Protein AF-A0A369TEN7-F1 (afdb_monomer)

Radius of gyration: 15.41 Å; Cα contacts (8 Å, |Δi|>4): 153; chains: 1; bounding box: 39×25×45 Å

Foldseek 3Di:
DLVLLLVLLVVLLVLLVQQLVVCVVVVLPDHGDLVSLVSSLVSLVVSLVVLLVVLCPDPCRCVCPPVQLSNVLSVLSVVLSVLSCCQVVVARVVPHGRDSVSSCSSSVSSVVSSVSSVCRQVVDPVSVVPD

Structure (mmCIF, N/CA/C/O backbone):
data_AF-A0A369TEN7-F1
#
_entry.id   AF-A0A369TEN7-F1
#
loop_
_atom_site.group_PDB
_atom_site.id
_atom_site.type_symbol
_atom_site.label_atom_id
_atom_site.label_alt_id
_atom_site.label_comp_id
_atom_site.label_asym_id
_atom_site.label_entity_id
_atom_site.label_seq_id
_atom_site.pdbx_PDB_ins_code
_atom_site.Cartn_x
_atom_site.Cartn_y
_atom_site.Cartn_z
_atom_site.occupancy
_atom_site.B_iso_or_equiv
_atom_site.auth_seq_id
_atom_site.auth_comp_id
_atom_site.auth_asym_id
_atom_site.auth_atom_id
_atom_site.pdbx_PDB_model_num
ATOM 1 N N . MET A 1 1 ? 8.412 -11.491 -11.566 1.00 85.81 1 MET A N 1
ATOM 2 C CA . MET A 1 1 ? 8.132 -10.898 -10.231 1.00 85.81 1 MET A CA 1
ATOM 3 C C . MET A 1 1 ? 7.143 -9.739 -10.308 1.00 85.81 1 MET A C 1
ATOM 5 O O . MET A 1 1 ? 6.274 -9.659 -9.455 1.00 85.81 1 MET A O 1
ATOM 9 N N . LEU A 1 2 ? 7.216 -8.904 -11.352 1.00 89.56 2 LEU A N 1
ATOM 10 C CA . LEU A 1 2 ? 6.298 -7.780 -11.565 1.00 89.56 2 LEU A CA 1
ATOM 11 C C . LEU A 1 2 ? 4.816 -8.199 -11.725 1.00 89.56 2 LEU A C 1
ATOM 13 O O . LEU A 1 2 ? 3.955 -7.631 -11.073 1.00 89.56 2 LEU A O 1
ATOM 17 N N . GLY A 1 3 ? 4.508 -9.238 -12.515 1.00 91.19 3 GLY A N 1
ATOM 18 C CA . GLY A 1 3 ? 3.125 -9.738 -12.646 1.00 91.19 3 GLY A CA 1
ATOM 19 C C . GLY A 1 3 ? 2.530 -10.212 -11.312 1.00 91.19 3 GLY A C 1
ATOM 20 O O . GLY A 1 3 ? 1.422 -9.833 -10.946 1.00 91.19 3 GLY A O 1
ATOM 21 N N . TRP A 1 4 ? 3.310 -10.948 -10.515 1.00 94.56 4 TRP A N 1
ATOM 22 C CA . TRP A 1 4 ? 2.897 -11.358 -9.169 1.00 94.56 4 TRP A CA 1
ATOM 23 C C . TRP A 1 4 ? 2.668 -10.173 -8.226 1.00 94.56 4 TRP A C 1
ATOM 25 O O . TRP A 1 4 ? 1.731 -10.223 -7.431 1.00 94.56 4 TRP A O 1
ATOM 35 N N . SER A 1 5 ? 3.464 -9.098 -8.314 1.00 96.56 5 SER A N 1
ATOM 36 C CA . SER A 1 5 ? 3.200 -7.905 -7.500 1.00 96.56 5 SER A CA 1
ATOM 37 C C . SER A 1 5 ? 1.854 -7.277 -7.858 1.00 96.56 5 SER A C 1
ATOM 39 O O . SER A 1 5 ? 1.108 -6.927 -6.950 1.00 96.56 5 SER A O 1
ATOM 41 N N . VAL A 1 6 ? 1.493 -7.217 -9.147 1.00 97.00 6 VAL A N 1
ATOM 42 C CA . VAL A 1 6 ? 0.179 -6.730 -9.602 1.00 97.00 6 VAL A CA 1
ATOM 43 C C . VAL A 1 6 ? -0.955 -7.561 -9.008 1.00 97.00 6 VAL A C 1
ATOM 45 O O . VAL A 1 6 ? -1.878 -6.996 -8.424 1.00 97.00 6 VAL A O 1
ATOM 48 N N . VAL A 1 7 ? -0.878 -8.891 -9.110 1.00 97.44 7 VAL A N 1
ATOM 49 C CA . VAL A 1 7 ? -1.922 -9.791 -8.591 1.00 97.44 7 VAL A CA 1
ATOM 50 C C . VAL A 1 7 ? -2.093 -9.619 -7.081 1.00 97.44 7 VAL A C 1
ATOM 52 O O . VAL A 1 7 ? -3.212 -9.459 -6.596 1.00 97.44 7 VAL A O 1
ATOM 55 N N . ILE A 1 8 ? -0.994 -9.595 -6.323 1.00 98.00 8 ILE A N 1
ATOM 56 C CA . ILE A 1 8 ? -1.067 -9.460 -4.864 1.00 98.00 8 ILE A CA 1
ATOM 57 C C . ILE A 1 8 ? -1.517 -8.048 -4.460 1.00 98.00 8 ILE A C 1
ATOM 59 O O . ILE A 1 8 ? -2.309 -7.922 -3.527 1.00 98.00 8 ILE A O 1
ATOM 63 N N . PHE A 1 9 ? -1.109 -6.991 -5.174 1.00 98.44 9 PHE A N 1
ATOM 64 C CA . PHE A 1 9 ? -1.650 -5.647 -4.950 1.00 98.44 9 PHE A CA 1
ATOM 65 C C . PHE A 1 9 ? -3.149 -5.572 -5.232 1.00 98.44 9 PHE A C 1
ATOM 67 O O . PHE A 1 9 ? -3.848 -4.901 -4.480 1.00 98.44 9 PHE A O 1
ATOM 74 N N . ALA A 1 10 ? -3.665 -6.274 -6.244 1.00 98.06 10 ALA A N 1
ATOM 75 C CA . ALA A 1 10 ? -5.102 -6.332 -6.502 1.00 98.06 10 ALA A CA 1
ATOM 76 C C . ALA A 1 10 ? -5.854 -6.976 -5.323 1.00 98.06 10 ALA A C 1
ATOM 78 O O . ALA A 1 10 ? -6.837 -6.420 -4.834 1.00 98.06 10 ALA A O 1
ATOM 79 N N . VAL A 1 11 ? -5.350 -8.102 -4.802 1.00 98.38 11 VAL A N 1
ATOM 80 C CA . VAL A 1 11 ? -5.908 -8.757 -3.604 1.00 98.38 11 VAL A CA 1
ATOM 81 C C . VAL A 1 11 ? -5.833 -7.832 -2.386 1.00 98.38 11 VAL A C 1
ATOM 83 O O . VAL A 1 11 ? -6.819 -7.673 -1.662 1.00 98.38 11 VAL A O 1
ATOM 86 N N . ALA A 1 12 ? -4.692 -7.173 -2.175 1.00 98.38 12 ALA A N 1
ATOM 87 C CA . ALA A 1 12 ? -4.531 -6.204 -1.102 1.00 98.38 12 ALA A CA 1
ATOM 88 C C . ALA A 1 12 ? -5.519 -5.037 -1.259 1.00 98.38 12 ALA A C 1
ATOM 90 O O . ALA A 1 12 ? -6.179 -4.680 -0.288 1.00 98.38 12 ALA A O 1
ATOM 91 N N . ALA A 1 13 ? -5.693 -4.485 -2.459 1.00 98.19 13 ALA A N 1
ATOM 92 C CA . ALA A 1 13 ? -6.622 -3.392 -2.728 1.00 98.19 13 ALA A CA 1
ATOM 93 C C . ALA A 1 13 ? -8.074 -3.774 -2.403 1.00 98.19 13 ALA A C 1
ATOM 95 O O . ALA A 1 13 ? -8.780 -2.981 -1.784 1.00 98.19 13 ALA A O 1
ATOM 96 N N . LEU A 1 14 ? -8.502 -5.001 -2.723 1.00 98.38 14 LEU A N 1
ATOM 97 C CA . LEU A 1 14 ? -9.823 -5.510 -2.334 1.00 98.38 14 LEU A CA 1
ATOM 98 C C . LEU A 1 14 ? -9.976 -5.599 -0.809 1.00 98.38 14 LEU A C 1
ATOM 100 O O . LEU A 1 14 ? -10.994 -5.168 -0.267 1.00 98.38 14 LEU A O 1
ATOM 104 N N . GLY A 1 15 ? -8.954 -6.095 -0.105 1.00 98.00 15 GLY A N 1
ATOM 105 C CA . GLY A 1 15 ? -8.931 -6.104 1.361 1.00 98.00 15 GLY A CA 1
ATOM 106 C C . GLY A 1 15 ? -9.003 -4.694 1.961 1.00 98.00 15 GLY A C 1
ATOM 107 O O . GLY A 1 15 ? -9.784 -4.449 2.879 1.00 98.00 15 GLY A O 1
ATOM 108 N N . GLY A 1 16 ? -8.248 -3.746 1.402 1.00 97.38 16 GLY A N 1
ATOM 109 C CA . GLY A 1 16 ? -8.245 -2.341 1.815 1.00 97.38 16 GLY A CA 1
ATOM 110 C C . GLY A 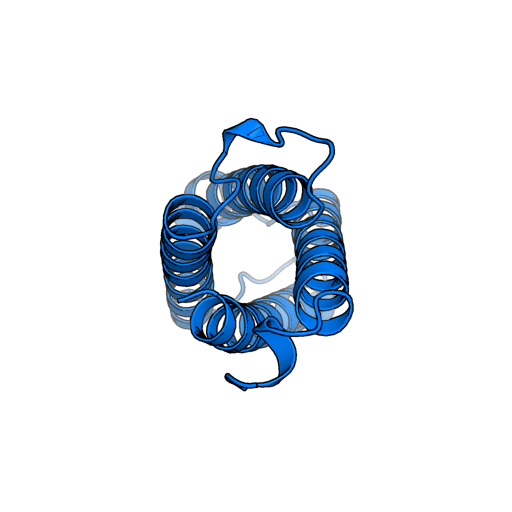1 16 ? -9.592 -1.661 1.571 1.00 97.38 16 GLY A C 1
ATOM 111 O O . GLY A 1 16 ? -10.101 -0.961 2.446 1.00 97.38 16 GLY A O 1
ATOM 112 N N . LEU A 1 17 ? -10.218 -1.931 0.423 1.00 97.94 17 LEU A N 1
ATOM 113 C CA . LEU A 1 17 ? -11.557 -1.449 0.099 1.00 97.94 17 LEU A CA 1
ATOM 114 C C . LEU A 1 17 ? -12.597 -2.004 1.075 1.00 97.94 17 LEU A C 1
ATOM 116 O O . LEU A 1 17 ? -13.416 -1.243 1.585 1.00 97.94 17 LEU A O 1
ATOM 120 N N . ALA A 1 18 ? -12.547 -3.300 1.390 1.00 97.69 18 ALA A N 1
ATOM 121 C CA . ALA A 1 18 ? -13.441 -3.906 2.373 1.00 97.69 18 ALA A CA 1
ATOM 122 C C . ALA A 1 18 ? -13.289 -3.259 3.764 1.00 97.69 18 ALA A C 1
ATOM 124 O O . ALA A 1 18 ? -14.291 -2.931 4.403 1.00 97.69 18 ALA A O 1
ATOM 125 N N . LEU A 1 19 ? -12.054 -3.005 4.214 1.00 97.19 19 LEU A N 1
ATOM 126 C CA . LEU A 1 19 ? -11.777 -2.296 5.472 1.00 97.19 19 LEU A CA 1
ATOM 127 C C . LEU A 1 19 ? -12.321 -0.862 5.458 1.00 97.19 19 LEU A C 1
ATOM 129 O O . LEU A 1 19 ? -12.963 -0.446 6.423 1.00 97.19 19 LEU A O 1
ATOM 133 N N . ALA A 1 20 ? -12.113 -0.126 4.364 1.00 96.62 20 ALA A N 1
ATOM 134 C CA . ALA A 1 20 ? -12.628 1.229 4.201 1.00 96.62 20 ALA A CA 1
ATOM 135 C C . ALA A 1 20 ? -14.164 1.253 4.217 1.00 96.62 20 ALA A C 1
ATOM 137 O O . ALA A 1 20 ? -14.761 2.057 4.929 1.00 96.62 20 ALA A O 1
ATOM 138 N N . VAL A 1 21 ? -14.818 0.333 3.500 1.00 96.38 21 VAL A N 1
ATOM 139 C CA . VAL A 1 21 ? -16.282 0.199 3.500 1.00 96.38 21 VAL A CA 1
ATOM 140 C C . VAL A 1 21 ? -16.805 -0.087 4.907 1.00 96.38 21 VAL A C 1
ATOM 142 O O . VAL A 1 21 ? -17.766 0.555 5.324 1.00 96.38 21 VAL A O 1
ATOM 145 N N . MET A 1 22 ? -16.179 -0.993 5.667 1.00 95.00 22 MET A N 1
ATOM 146 C CA . MET A 1 22 ? -16.566 -1.245 7.064 1.00 95.00 22 MET A CA 1
ATOM 147 C C . MET A 1 22 ? -16.419 0.009 7.936 1.00 95.00 22 MET A C 1
ATOM 149 O O . MET A 1 22 ? -17.351 0.355 8.661 1.00 95.00 22 MET A O 1
ATOM 153 N N . HIS A 1 23 ? -15.290 0.718 7.821 1.00 94.81 23 HIS A N 1
ATOM 154 C CA . HIS A 1 23 ? -15.030 1.964 8.554 1.00 94.81 23 HIS A CA 1
ATOM 155 C C . HIS A 1 23 ? -16.092 3.034 8.273 1.00 94.81 23 HIS A C 1
ATOM 157 O O . HIS A 1 23 ? -16.641 3.634 9.194 1.00 94.81 23 HIS A O 1
ATOM 163 N N . PHE A 1 24 ? -16.430 3.268 7.003 1.00 95.44 24 PHE A N 1
ATOM 164 C CA . PHE A 1 24 ? -17.403 4.301 6.646 1.00 95.44 24 PHE A CA 1
ATOM 165 C C . PHE A 1 24 ? -18.849 3.892 6.940 1.00 95.44 24 PHE A C 1
ATOM 167 O O . PHE A 1 24 ? -19.646 4.744 7.330 1.00 95.44 24 PHE A O 1
ATOM 174 N N . ARG A 1 25 ? -19.194 2.602 6.840 1.00 94.00 25 ARG A N 1
ATOM 175 C CA . ARG A 1 25 ? -20.534 2.105 7.205 1.00 94.00 25 ARG A CA 1
ATOM 176 C C . ARG A 1 25 ? -20.810 2.188 8.703 1.00 94.00 25 ARG A C 1
ATOM 178 O O . ARG A 1 25 ? -21.955 2.411 9.080 1.00 94.00 25 ARG A O 1
ATOM 185 N N . SER A 1 26 ? -19.786 2.062 9.547 1.00 89.44 26 SER A N 1
ATOM 186 C CA . SER A 1 26 ? -19.917 2.267 10.995 1.00 89.44 26 SER A CA 1
ATOM 187 C C . SER A 1 26 ? -19.887 3.750 11.403 1.00 89.44 26 SER A C 1
ATOM 189 O O . SER A 1 26 ? -19.944 4.076 12.589 1.00 89.44 26 SER A O 1
ATOM 191 N N . GLY A 1 27 ? -19.781 4.678 10.442 1.00 87.38 27 GLY A N 1
ATOM 192 C CA . GLY A 1 27 ? -19.603 6.106 10.713 1.00 87.38 27 GLY A CA 1
ATOM 193 C C . GLY A 1 27 ? -18.279 6.424 11.416 1.00 87.38 27 GLY A C 1
ATOM 194 O O . GLY A 1 27 ? -18.209 7.397 12.163 1.00 87.38 27 GLY A O 1
ATOM 195 N N . GLY A 1 28 ? -17.255 5.581 11.237 1.00 80.38 28 GLY A N 1
ATOM 196 C CA . GLY A 1 28 ? -15.945 5.696 11.881 1.00 80.38 28 GLY A CA 1
ATOM 197 C C . GLY A 1 28 ? -15.931 5.379 13.379 1.00 80.38 28 GLY A C 1
ATOM 198 O O . GLY A 1 28 ? -14.948 5.686 14.056 1.00 80.38 28 GLY A O 1
ATOM 199 N N . LYS A 1 29 ? -17.017 4.801 13.908 1.00 75.50 29 LYS A N 1
ATOM 200 C CA . LYS A 1 29 ? -17.187 4.499 15.340 1.00 75.50 29 LYS A CA 1
ATOM 201 C C . LYS A 1 29 ? -16.613 3.141 15.718 1.00 75.50 29 LYS A C 1
ATOM 203 O O . LYS A 1 29 ? -16.142 2.964 16.838 1.00 75.50 29 LYS A O 1
ATOM 208 N N . GLU A 1 30 ? -16.652 2.192 14.788 1.00 76.12 30 GLU A N 1
ATOM 209 C CA . GLU A 1 30 ? -16.167 0.835 15.009 1.00 76.12 30 GLU A CA 1
ATOM 210 C C . GLU A 1 30 ? -14.857 0.595 14.281 1.00 76.12 30 GLU A C 1
ATOM 212 O O . GLU A 1 30 ? -14.627 1.086 13.173 1.00 76.12 30 GLU A O 1
ATOM 217 N N . ARG A 1 31 ? -14.004 -0.209 14.911 1.00 78.50 31 ARG A N 1
ATOM 218 C CA . ARG A 1 31 ? -12.729 -0.596 14.330 1.00 78.50 31 ARG A CA 1
ATOM 219 C C . ARG A 1 31 ? -12.956 -1.710 13.305 1.00 78.50 31 ARG A C 1
ATOM 221 O O . ARG A 1 31 ? -13.637 -2.684 13.630 1.00 78.50 31 ARG A O 1
ATOM 228 N N . PRO A 1 32 ? -12.375 -1.605 12.099 1.00 84.44 32 PRO A N 1
ATOM 229 C CA . PRO A 1 32 ? -12.430 -2.672 11.106 1.00 84.44 32 PRO A CA 1
ATOM 230 C C . PRO A 1 32 ? -11.851 -3.985 11.651 1.00 84.44 32 PRO A C 1
ATOM 232 O O . PRO A 1 32 ? -11.078 -3.988 12.606 1.00 84.44 32 PRO A O 1
ATOM 235 N N . SER A 1 33 ? -12.176 -5.119 11.033 1.00 93.19 33 SER A N 1
ATOM 236 C CA . SER A 1 33 ? -11.672 -6.417 11.498 1.00 93.19 33 SER A CA 1
ATOM 237 C C . SER A 1 33 ? -10.131 -6.455 11.537 1.00 93.19 33 SER A C 1
ATOM 239 O O . SER A 1 33 ? -9.457 -6.210 10.534 1.00 93.19 33 SER A O 1
ATOM 241 N N . THR A 1 34 ? -9.560 -6.779 12.706 1.00 95.44 34 THR A N 1
ATOM 242 C CA . THR A 1 34 ? -8.098 -6.837 12.892 1.00 95.44 34 THR A CA 1
ATOM 243 C C . THR A 1 34 ? -7.462 -7.899 12.002 1.00 95.44 34 THR A C 1
ATOM 245 O O . THR A 1 34 ? -6.418 -7.648 11.409 1.00 95.44 34 THR A O 1
ATOM 248 N N . GLY A 1 35 ? -8.096 -9.070 11.868 1.00 96.88 35 GLY A N 1
ATOM 249 C CA . GLY A 1 35 ? -7.589 -10.145 11.014 1.00 96.88 35 GLY A CA 1
ATOM 250 C C . GLY A 1 35 ? -7.479 -9.713 9.552 1.00 96.88 35 GLY A C 1
ATOM 251 O O . GLY A 1 35 ? -6.438 -9.908 8.930 1.00 96.88 35 GLY A O 1
ATOM 252 N N . LEU A 1 36 ? -8.512 -9.047 9.023 1.00 97.00 36 LEU A N 1
ATOM 253 C CA . LEU A 1 36 ? -8.486 -8.537 7.652 1.00 97.00 36 LEU A CA 1
ATOM 254 C C . LEU A 1 36 ? -7.456 -7.415 7.486 1.00 97.00 36 LEU A C 1
ATOM 256 O O . LEU A 1 36 ? -6.771 -7.385 6.469 1.00 97.00 36 LEU A O 1
ATOM 260 N N . ALA A 1 37 ? -7.300 -6.535 8.481 1.00 97.12 37 ALA A N 1
ATOM 261 C CA . ALA A 1 37 ? -6.276 -5.489 8.466 1.00 97.12 37 ALA A CA 1
ATOM 262 C C . ALA A 1 37 ? -4.854 -6.068 8.400 1.00 97.12 37 ALA A C 1
ATOM 264 O O . ALA A 1 37 ? -4.040 -5.600 7.605 1.00 97.12 37 ALA A O 1
ATOM 265 N N . VAL A 1 38 ? -4.573 -7.125 9.173 1.00 98.19 38 VAL A N 1
ATOM 266 C CA . VAL A 1 38 ? -3.287 -7.838 9.133 1.00 98.19 38 VAL A CA 1
ATOM 267 C C . VAL A 1 38 ? -3.071 -8.500 7.772 1.00 98.19 38 VAL A C 1
ATOM 269 O O . VAL A 1 38 ? -2.021 -8.301 7.167 1.00 98.19 38 VAL A O 1
ATOM 272 N N . VAL A 1 39 ? -4.058 -9.238 7.252 1.00 98.38 39 VAL A N 1
ATOM 273 C CA . VAL A 1 39 ? -3.953 -9.900 5.938 1.00 98.38 39 VAL A CA 1
ATOM 274 C C . VAL A 1 39 ? -3.734 -8.882 4.818 1.00 98.38 39 VAL A C 1
ATOM 276 O O . VAL A 1 39 ? -2.837 -9.062 3.998 1.00 98.38 39 VAL A O 1
ATOM 279 N N . HIS A 1 40 ? -4.502 -7.790 4.805 1.00 97.88 40 HIS A N 1
ATOM 280 C CA . HIS A 1 40 ? -4.339 -6.691 3.855 1.00 97.88 40 HIS A CA 1
ATOM 281 C C . HIS A 1 40 ? -2.929 -6.087 3.922 1.00 97.88 40 HIS A C 1
ATOM 283 O O . HIS A 1 40 ? -2.260 -5.983 2.894 1.00 97.88 40 HIS A O 1
ATOM 289 N N . GLY A 1 41 ? -2.468 -5.721 5.123 1.00 97.94 41 GLY A N 1
ATOM 290 C CA . GLY A 1 41 ? -1.158 -5.103 5.322 1.00 97.94 41 GLY A CA 1
ATOM 291 C C . GLY A 1 41 ? -0.002 -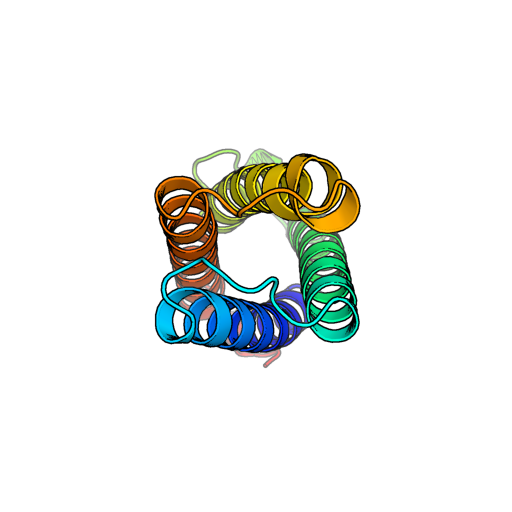6.020 4.921 1.00 97.94 41 GLY A C 1
ATOM 292 O O . GLY A 1 41 ? 0.922 -5.575 4.242 1.00 97.94 41 GLY A O 1
ATOM 293 N N . LEU A 1 42 ? -0.071 -7.308 5.272 1.00 98.44 42 LEU A N 1
ATOM 294 C CA . LEU A 1 42 ? 0.935 -8.299 4.880 1.00 98.44 42 LEU A CA 1
ATOM 295 C C . LEU A 1 42 ? 0.936 -8.552 3.369 1.00 98.44 42 LEU A C 1
ATOM 297 O O . LEU A 1 42 ? 2.008 -8.603 2.767 1.00 98.44 42 LEU A O 1
ATOM 301 N N . ALA A 1 43 ? -0.239 -8.656 2.741 1.00 98.56 43 ALA A N 1
ATOM 302 C CA . ALA A 1 43 ? -0.347 -8.784 1.290 1.00 98.56 43 ALA A CA 1
ATOM 303 C C . ALA A 1 43 ? 0.247 -7.557 0.577 1.00 98.56 43 ALA A C 1
ATOM 305 O O . ALA A 1 43 ? 1.045 -7.709 -0.346 1.00 98.56 43 ALA A O 1
ATOM 306 N N . ALA A 1 44 ? -0.067 -6.344 1.043 1.00 98.50 44 ALA A N 1
ATOM 307 C CA . ALA A 1 44 ? 0.499 -5.111 0.501 1.00 98.50 44 ALA A CA 1
ATOM 308 C C . ALA A 1 44 ? 2.029 -5.058 0.663 1.00 98.50 44 ALA A C 1
ATOM 310 O O . ALA A 1 44 ? 2.737 -4.746 -0.294 1.00 98.50 44 ALA A O 1
ATOM 311 N N . ALA A 1 45 ? 2.557 -5.413 1.839 1.00 98.50 45 ALA A N 1
ATOM 312 C CA . ALA A 1 45 ? 3.997 -5.450 2.090 1.00 98.50 45 ALA A CA 1
ATOM 313 C C . ALA A 1 45 ? 4.715 -6.468 1.187 1.00 98.50 45 ALA A C 1
ATOM 315 O O . ALA A 1 45 ? 5.746 -6.151 0.593 1.00 98.50 45 ALA A O 1
ATOM 316 N N . LEU A 1 46 ? 4.146 -7.666 1.021 1.00 98.44 46 LEU A N 1
ATOM 317 C CA . LEU A 1 46 ? 4.669 -8.675 0.101 1.00 98.44 46 LEU A CA 1
ATOM 318 C C . LEU A 1 46 ? 4.680 -8.161 -1.344 1.00 98.44 46 LEU A C 1
ATOM 320 O O . LEU A 1 46 ? 5.679 -8.314 -2.045 1.00 98.44 46 LEU A O 1
ATOM 324 N N . ALA A 1 47 ? 3.604 -7.510 -1.786 1.00 98.38 47 ALA A N 1
ATOM 325 C CA . ALA A 1 47 ? 3.528 -6.940 -3.126 1.00 98.38 47 ALA A CA 1
ATOM 326 C C . ALA A 1 47 ? 4.582 -5.840 -3.356 1.00 98.38 47 ALA A C 1
ATOM 328 O O . ALA A 1 47 ? 5.193 -5.804 -4.425 1.00 98.38 47 ALA A O 1
ATOM 329 N N . VAL A 1 48 ? 4.874 -5.006 -2.348 1.00 98.56 48 VAL A N 1
ATOM 330 C CA . VAL A 1 48 ? 5.981 -4.030 -2.394 1.00 98.56 48 VAL A CA 1
ATOM 331 C C . VAL A 1 48 ? 7.328 -4.733 -2.574 1.00 98.56 48 VAL A C 1
ATOM 333 O O . VAL A 1 48 ? 8.099 -4.342 -3.449 1.00 98.56 48 VAL A O 1
ATOM 336 N N . VAL A 1 49 ? 7.607 -5.793 -1.810 1.00 98.50 49 VAL A N 1
ATOM 337 C CA . VAL A 1 49 ? 8.856 -6.568 -1.948 1.00 98.50 49 VAL A CA 1
ATOM 338 C C . VAL A 1 49 ? 8.980 -7.163 -3.355 1.00 98.50 49 VAL A C 1
ATOM 340 O O . VAL A 1 49 ? 10.033 -7.055 -3.985 1.00 98.50 49 VAL A O 1
ATOM 343 N N . LEU A 1 50 ? 7.897 -7.732 -3.892 1.00 98.00 50 LEU A N 1
ATOM 344 C CA . LEU A 1 50 ? 7.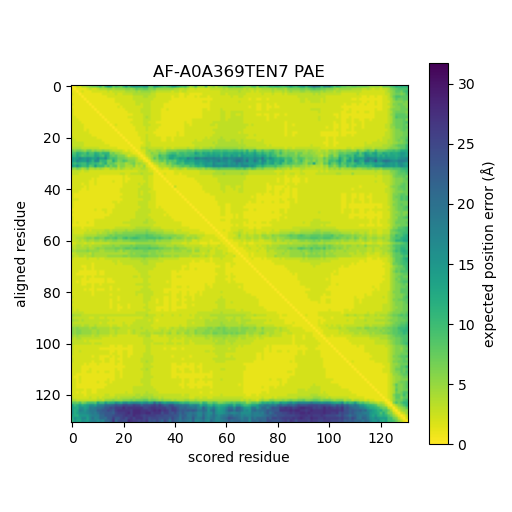873 -8.270 -5.254 1.00 98.00 50 LEU A CA 1
ATOM 345 C C . LEU A 1 50 ? 8.041 -7.185 -6.325 1.00 98.00 50 LEU A C 1
ATOM 347 O O . LEU A 1 50 ? 8.675 -7.444 -7.348 1.00 98.00 50 LEU A O 1
ATOM 351 N N . LEU A 1 51 ? 7.500 -5.983 -6.104 1.00 97.88 51 LEU A N 1
ATOM 352 C CA . LEU A 1 51 ? 7.686 -4.838 -6.993 1.00 97.88 51 LEU A CA 1
ATOM 353 C C . LEU A 1 51 ? 9.146 -4.375 -6.992 1.00 97.88 51 LEU A C 1
ATOM 355 O O . LEU A 1 51 ? 9.718 -4.210 -8.066 1.00 97.88 51 LEU A O 1
ATOM 359 N N . ILE A 1 52 ? 9.769 -4.234 -5.818 1.00 98.12 52 ILE A N 1
ATOM 360 C CA . ILE A 1 52 ? 11.196 -3.896 -5.685 1.00 98.12 52 ILE A CA 1
ATOM 361 C C . ILE A 1 52 ? 12.049 -4.918 -6.434 1.00 98.12 52 ILE A C 1
ATOM 363 O O . ILE A 1 52 ? 12.884 -4.541 -7.255 1.00 98.12 52 ILE A O 1
ATOM 367 N N . ALA A 1 53 ? 11.801 -6.209 -6.206 1.00 97.25 53 ALA A N 1
ATOM 368 C CA . ALA A 1 53 ? 12.507 -7.271 -6.906 1.00 97.25 53 ALA A CA 1
ATOM 369 C C . ALA A 1 53 ? 12.237 -7.229 -8.421 1.00 97.25 53 ALA A C 1
ATOM 371 O O . ALA A 1 53 ? 13.148 -7.426 -9.219 1.00 97.25 53 ALA A O 1
ATOM 372 N N . GLY A 1 54 ? 11.007 -6.926 -8.845 1.00 95.00 54 GLY A N 1
ATOM 373 C CA . GLY A 1 54 ? 10.653 -6.749 -10.253 1.00 95.00 54 GLY A CA 1
ATOM 374 C C . GLY A 1 54 ? 11.403 -5.598 -10.928 1.00 95.00 54 GLY A C 1
ATOM 375 O O . GLY A 1 54 ? 11.900 -5.777 -12.036 1.00 95.00 54 GLY A O 1
ATOM 376 N N . ILE A 1 55 ? 11.534 -4.453 -10.253 1.00 95.75 55 ILE A N 1
ATOM 377 C CA . ILE A 1 55 ? 12.305 -3.303 -10.741 1.00 95.75 55 ILE A CA 1
ATOM 378 C C . ILE A 1 55 ? 13.793 -3.657 -10.799 1.00 95.75 55 ILE A C 1
ATOM 380 O O . ILE A 1 55 ? 14.415 -3.451 -11.837 1.00 95.75 55 ILE A O 1
ATOM 384 N N . ALA A 1 56 ? 14.351 -4.248 -9.737 1.00 95.88 56 ALA A N 1
ATOM 385 C CA . ALA A 1 56 ? 15.764 -4.629 -9.665 1.00 95.88 56 ALA A CA 1
ATOM 386 C C . ALA A 1 56 ? 16.188 -5.613 -10.769 1.00 95.88 56 ALA A C 1
ATOM 388 O O . ALA A 1 56 ? 17.308 -5.528 -11.258 1.00 95.88 56 ALA A O 1
ATOM 389 N N . ASN A 1 57 ? 15.291 -6.519 -11.174 1.00 92.25 57 ASN A N 1
ATOM 390 C CA . ASN A 1 57 ? 15.534 -7.499 -12.238 1.00 92.25 57 ASN A CA 1
ATOM 391 C C . ASN A 1 57 ? 15.206 -6.977 -13.652 1.00 92.25 57 ASN A C 1
ATOM 393 O O . ASN A 1 57 ? 15.320 -7.725 -14.622 1.00 92.25 57 ASN A O 1
ATOM 397 N N . SER A 1 58 ? 14.759 -5.727 -13.794 1.00 89.00 58 SER A N 1
ATOM 398 C CA . SER A 1 58 ? 14.534 -5.113 -15.107 1.00 89.00 58 SER A CA 1
ATOM 399 C C . SER A 1 58 ? 15.844 -4.580 -15.697 1.00 89.00 58 SER A C 1
ATOM 401 O O . SER A 1 58 ? 16.749 -4.208 -14.954 1.00 89.00 58 SER A O 1
ATOM 403 N N . ALA A 1 59 ? 15.941 -4.479 -17.027 1.00 88.06 59 ALA A N 1
ATOM 404 C CA . ALA A 1 59 ? 17.164 -4.021 -17.701 1.00 88.06 59 ALA A CA 1
ATOM 405 C C . ALA A 1 59 ? 17.630 -2.623 -17.247 1.00 88.06 59 ALA A C 1
ATOM 407 O O . ALA A 1 59 ? 18.825 -2.374 -17.136 1.00 88.06 59 ALA A O 1
ATOM 408 N N . ALA A 1 60 ? 16.688 -1.720 -16.957 1.00 88.12 60 ALA A N 1
ATOM 409 C CA . ALA A 1 60 ? 16.998 -0.383 -16.454 1.00 88.12 60 ALA A CA 1
ATOM 410 C C . ALA A 1 60 ? 17.221 -0.346 -14.928 1.00 88.12 60 ALA A C 1
ATOM 412 O O . ALA A 1 60 ? 17.774 0.627 -14.407 1.00 88.12 60 ALA A O 1
ATOM 413 N N . GLY A 1 61 ? 16.796 -1.374 -14.187 1.00 91.56 61 GLY A N 1
ATOM 414 C CA . GLY A 1 61 ? 16.867 -1.392 -12.729 1.00 91.56 61 GLY A CA 1
ATOM 415 C C . GLY A 1 61 ? 16.220 -0.156 -12.089 1.00 91.56 61 GLY A C 1
ATOM 416 O O . GLY A 1 61 ? 15.223 0.387 -12.568 1.00 91.56 61 GLY A O 1
ATOM 417 N N . PHE A 1 62 ? 16.851 0.340 -11.024 1.00 95.19 62 PHE A N 1
ATOM 418 C CA . PHE A 1 62 ? 16.508 1.620 -10.390 1.00 95.19 62 PHE A CA 1
ATOM 419 C C . PHE A 1 62 ? 17.163 2.841 -11.059 1.00 95.19 62 PHE A C 1
ATOM 421 O O . PHE A 1 62 ? 16.856 3.970 -10.681 1.00 95.19 62 PHE A O 1
ATOM 428 N N . SER A 1 63 ? 18.036 2.648 -12.057 1.00 95.12 63 SER A N 1
ATOM 429 C CA . SER A 1 63 ? 18.776 3.753 -12.693 1.00 95.12 63 SER A CA 1
ATOM 430 C C . SER A 1 63 ? 17.875 4.732 -13.454 1.00 95.12 63 SER A C 1
ATOM 432 O O . SER A 1 63 ? 18.208 5.907 -13.568 1.00 95.12 63 SER A O 1
ATOM 434 N N . ALA A 1 64 ? 16.694 4.282 -13.898 1.00 90.31 64 ALA A N 1
ATOM 435 C CA . ALA A 1 64 ? 15.692 5.139 -14.531 1.00 90.31 64 ALA A CA 1
ATOM 436 C C . ALA A 1 64 ? 15.108 6.201 -13.573 1.00 90.31 64 ALA A C 1
ATOM 438 O O . ALA A 1 64 ? 14.552 7.206 -14.023 1.00 90.31 64 ALA A O 1
ATOM 439 N N . GLY A 1 65 ? 15.212 6.003 -12.253 1.00 93.88 65 GLY A N 1
ATOM 440 C CA . GLY A 1 65 ? 14.682 6.935 -11.258 1.00 93.88 65 GLY A CA 1
ATOM 441 C C . GLY A 1 65 ? 13.204 7.274 -11.491 1.00 93.88 65 GLY A C 1
ATOM 442 O O . GLY A 1 65 ? 12.415 6.428 -11.911 1.00 93.88 65 GLY A O 1
ATOM 443 N N . LEU A 1 66 ? 12.829 8.535 -11.257 1.00 93.75 66 LEU A N 1
ATOM 444 C CA . LEU A 1 66 ? 11.444 9.013 -11.392 1.00 93.75 66 LEU A CA 1
ATOM 445 C C . LEU A 1 66 ? 10.931 9.088 -12.841 1.00 93.75 66 LEU A C 1
ATOM 447 O O . LEU A 1 66 ? 9.748 9.349 -13.038 1.00 93.75 66 LEU A O 1
ATOM 451 N N . SER A 1 67 ? 11.774 8.835 -13.850 1.00 92.81 67 SER A N 1
ATOM 452 C CA . SER A 1 67 ? 11.298 8.685 -15.235 1.00 92.81 67 SER A CA 1
ATOM 453 C C . SER A 1 67 ? 10.560 7.357 -15.462 1.00 92.81 67 SER A C 1
ATOM 455 O O . SER A 1 67 ? 9.797 7.224 -16.416 1.00 92.81 67 SER A O 1
ATOM 457 N N . SER A 1 68 ? 10.739 6.379 -14.563 1.00 94.88 68 SER A N 1
ATOM 458 C CA . SER A 1 68 ? 10.024 5.104 -14.587 1.00 94.88 68 SER A CA 1
ATOM 459 C C . SER A 1 68 ? 8.741 5.167 -13.762 1.00 94.88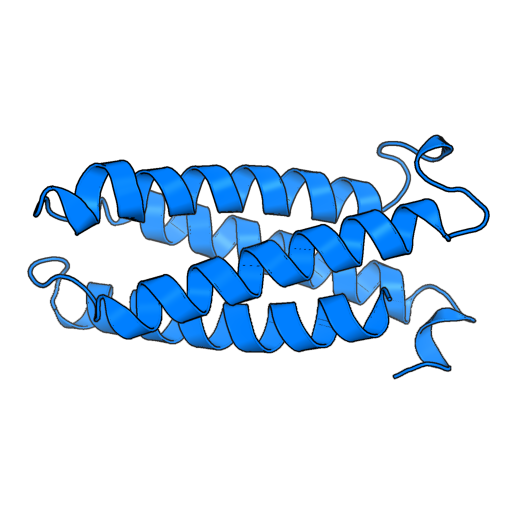 68 SER A C 1
ATOM 461 O O . SER A 1 68 ? 8.775 5.371 -12.546 1.00 94.88 68 SER A O 1
ATOM 463 N N . LEU A 1 69 ? 7.604 4.876 -14.401 1.00 96.12 69 LEU A N 1
ATOM 464 C CA . LEU A 1 69 ? 6.314 4.764 -13.713 1.00 96.12 69 LEU A CA 1
ATOM 465 C C . LEU A 1 69 ? 6.317 3.689 -12.617 1.00 96.12 69 LEU A C 1
ATOM 467 O O . LEU A 1 69 ? 5.646 3.869 -11.605 1.00 96.12 69 LEU A O 1
ATOM 471 N N . ALA A 1 70 ? 7.098 2.610 -12.758 1.00 96.44 70 ALA A N 1
ATOM 472 C CA . ALA A 1 70 ? 7.222 1.594 -11.710 1.00 96.44 70 ALA A CA 1
ATOM 473 C C . ALA A 1 70 ? 7.898 2.141 -10.444 1.00 96.44 70 ALA A C 1
ATOM 475 O O . ALA A 1 70 ? 7.483 1.814 -9.333 1.00 96.44 70 ALA A O 1
ATOM 476 N N . VAL A 1 71 ? 8.917 2.992 -10.601 1.00 97.94 71 VAL A N 1
ATOM 477 C CA . VAL A 1 71 ? 9.606 3.635 -9.471 1.00 97.94 71 VAL A CA 1
ATOM 478 C C . VAL A 1 71 ? 8.696 4.674 -8.820 1.00 97.94 71 VAL A C 1
ATOM 480 O O . VAL A 1 71 ? 8.605 4.716 -7.595 1.00 97.94 71 VAL A O 1
ATOM 483 N N . VAL A 1 72 ? 7.960 5.460 -9.614 1.00 98.44 72 VAL A N 1
ATOM 484 C CA . VAL A 1 72 ? 6.951 6.396 -9.088 1.00 98.44 72 VAL A CA 1
ATOM 485 C C . VAL A 1 72 ? 5.867 5.644 -8.308 1.00 98.44 72 VAL A C 1
ATOM 487 O O . VAL A 1 72 ? 5.558 6.014 -7.176 1.00 98.44 72 VAL A O 1
ATOM 490 N N . ALA A 1 73 ? 5.334 4.552 -8.865 1.00 98.38 73 ALA A N 1
ATOM 491 C CA . ALA A 1 73 ? 4.367 3.696 -8.184 1.00 98.38 73 ALA A CA 1
ATOM 492 C C . ALA A 1 73 ? 4.934 3.137 -6.871 1.00 98.38 73 ALA A C 1
ATOM 494 O O . ALA A 1 73 ? 4.260 3.192 -5.847 1.00 98.38 73 ALA A O 1
ATOM 495 N N . LEU A 1 74 ? 6.185 2.660 -6.867 1.00 98.62 74 LEU A N 1
ATOM 496 C CA . LEU A 1 74 ? 6.848 2.177 -5.656 1.00 98.62 74 LEU A CA 1
ATOM 497 C C . LEU A 1 74 ? 6.923 3.260 -4.571 1.00 98.62 74 LEU A C 1
ATOM 499 O O . LEU A 1 74 ? 6.576 2.988 -3.424 1.00 98.62 74 LEU A O 1
ATOM 503 N N . VAL A 1 75 ? 7.335 4.483 -4.919 1.00 98.69 75 VAL A N 1
ATOM 504 C CA . VAL A 1 75 ? 7.394 5.604 -3.965 1.00 98.69 75 VAL A CA 1
ATOM 505 C C . VAL A 1 75 ? 6.014 5.877 -3.368 1.00 98.69 75 VAL A C 1
ATOM 507 O O . VAL A 1 75 ? 5.883 5.986 -2.149 1.00 98.69 75 VAL A O 1
ATOM 510 N N . LEU A 1 76 ? 4.969 5.921 -4.197 1.00 98.81 76 LEU A N 1
ATOM 511 C CA . LEU A 1 76 ? 3.602 6.122 -3.718 1.00 98.81 76 LEU A CA 1
ATOM 512 C C . LEU A 1 76 ? 3.110 4.960 -2.844 1.00 98.81 76 LEU A C 1
ATOM 514 O O . LEU A 1 76 ? 2.466 5.206 -1.826 1.00 98.81 76 LEU A O 1
ATOM 518 N N . PHE A 1 77 ? 3.450 3.711 -3.169 1.00 98.69 77 PHE A N 1
ATOM 519 C CA . PHE A 1 77 ? 3.139 2.567 -2.311 1.00 98.69 77 PHE A CA 1
ATOM 520 C C . PHE A 1 77 ? 3.850 2.639 -0.962 1.00 98.69 77 PHE A C 1
ATOM 522 O O . PHE A 1 77 ? 3.243 2.288 0.045 1.00 98.69 77 PHE A O 1
ATOM 529 N N . VAL A 1 78 ? 5.092 3.125 -0.906 1.00 98.62 78 VAL A N 1
ATOM 530 C CA . VAL A 1 78 ? 5.797 3.351 0.365 1.00 98.62 78 VAL A CA 1
ATOM 531 C C . VAL A 1 78 ? 5.093 4.436 1.182 1.00 98.62 78 VAL A C 1
ATOM 533 O O . VAL A 1 78 ? 4.835 4.232 2.367 1.00 98.62 78 VAL A O 1
ATOM 536 N N . VAL A 1 79 ? 4.698 5.550 0.558 1.00 98.62 79 VAL A N 1
ATOM 537 C CA . VAL A 1 79 ? 3.910 6.603 1.226 1.00 98.62 79 VAL A CA 1
ATOM 538 C C . VAL A 1 79 ? 2.581 6.045 1.747 1.00 98.62 79 VAL A C 1
ATOM 540 O O . VAL A 1 79 ? 2.222 6.273 2.904 1.00 98.62 79 VAL A O 1
ATOM 543 N N . ALA A 1 80 ? 1.873 5.256 0.937 1.00 98.62 80 ALA A N 1
ATOM 544 C CA . ALA A 1 80 ? 0.654 4.582 1.362 1.00 98.62 80 ALA A CA 1
ATOM 545 C C . ALA A 1 80 ? 0.923 3.613 2.522 1.00 98.62 80 ALA A C 1
ATOM 547 O O . ALA A 1 80 ? 0.191 3.644 3.508 1.00 98.62 80 ALA A O 1
ATOM 548 N N . ALA A 1 81 ? 1.980 2.802 2.463 1.00 98.31 81 ALA A N 1
ATOM 549 C CA . ALA A 1 81 ? 2.343 1.855 3.514 1.00 98.31 81 ALA A CA 1
ATOM 550 C C . ALA A 1 81 ? 2.620 2.558 4.851 1.00 98.31 81 ALA A C 1
ATOM 552 O O . ALA A 1 81 ? 2.179 2.072 5.889 1.00 98.31 81 ALA A O 1
ATOM 553 N N . LEU A 1 82 ? 3.260 3.732 4.837 1.00 98.50 82 LEU A N 1
ATOM 554 C CA . LEU A 1 82 ? 3.439 4.555 6.037 1.00 98.50 82 LEU A CA 1
ATOM 555 C C . LEU A 1 82 ? 2.098 5.049 6.598 1.00 98.50 82 LEU A C 1
ATOM 557 O O . LEU A 1 82 ? 1.870 4.964 7.805 1.00 98.50 82 LEU A O 1
ATOM 561 N N . GLY A 1 83 ? 1.180 5.495 5.734 1.00 98.25 83 GLY A N 1
ATOM 562 C CA . GLY A 1 83 ? -0.188 5.840 6.135 1.00 98.25 83 GLY A CA 1
ATOM 563 C C . GLY A 1 83 ? -0.940 4.653 6.753 1.00 98.25 83 GLY A C 1
ATOM 564 O O . GLY A 1 83 ? -1.576 4.795 7.796 1.00 98.25 83 GLY A O 1
ATOM 565 N N . GLY A 1 84 ? -0.806 3.463 6.163 1.00 97.56 84 GLY A N 1
ATOM 566 C CA . GLY A 1 84 ? -1.389 2.222 6.677 1.00 97.56 84 GLY A CA 1
ATOM 567 C C . GLY A 1 84 ? -0.781 1.799 8.017 1.00 97.56 84 GLY A C 1
ATOM 568 O O . GLY A 1 84 ? -1.511 1.446 8.941 1.00 97.56 84 GLY A O 1
ATOM 569 N N . ALA A 1 85 ? 0.541 1.911 8.170 1.00 98.12 85 ALA A N 1
ATOM 570 C CA . ALA A 1 85 ? 1.241 1.636 9.422 1.00 98.12 85 ALA A CA 1
ATOM 571 C C . ALA A 1 85 ? 0.807 2.599 10.536 1.00 98.12 85 ALA A C 1
ATOM 573 O O . ALA A 1 85 ? 0.564 2.163 11.660 1.00 98.12 85 ALA A O 1
ATOM 574 N N . TYR A 1 86 ? 0.635 3.888 10.227 1.00 98.19 86 TYR A N 1
ATOM 575 C CA . TYR A 1 86 ? 0.072 4.859 11.163 1.00 98.19 86 TYR A CA 1
ATOM 576 C C . TYR A 1 86 ? -1.360 4.489 11.581 1.00 98.19 86 TYR A C 1
ATOM 578 O O . TYR A 1 86 ? -1.658 4.461 12.775 1.00 98.19 86 TYR A O 1
ATOM 586 N N . LEU A 1 87 ? -2.235 4.157 10.624 1.00 97.38 87 LEU A N 1
ATOM 587 C CA . LEU A 1 87 ? -3.612 3.742 10.914 1.00 97.38 87 LEU A CA 1
ATOM 588 C C . LEU A 1 87 ? -3.649 2.472 11.773 1.00 97.38 87 LEU A C 1
ATOM 590 O O . LEU A 1 87 ? -4.417 2.398 12.728 1.00 97.38 87 LEU A O 1
ATOM 594 N N . PHE A 1 88 ? -2.809 1.483 11.475 1.00 97.50 88 PHE A N 1
ATOM 595 C CA . PHE A 1 88 ? -2.831 0.201 12.168 1.00 97.50 88 PHE A CA 1
ATOM 596 C C . PHE A 1 88 ? -2.102 0.248 13.521 1.00 97.50 88 PHE A C 1
ATOM 598 O O . PHE A 1 88 ? -2.709 0.052 14.573 1.00 97.50 88 PHE A O 1
ATOM 605 N N . LEU A 1 89 ? -0.806 0.557 13.524 1.00 96.94 89 LEU A N 1
ATOM 606 C CA . LEU A 1 89 ? 0.028 0.550 14.732 1.00 96.94 89 LEU A CA 1
ATOM 607 C C . LEU A 1 89 ? -0.235 1.772 15.620 1.00 96.94 89 LEU A C 1
ATOM 609 O O . LEU A 1 89 ? -0.206 1.683 16.848 1.00 96.94 89 LEU A O 1
ATOM 613 N N . GLY A 1 90 ? -0.473 2.925 14.996 1.00 96.00 90 GLY A N 1
ATOM 614 C CA . GLY A 1 90 ? -0.638 4.201 15.684 1.00 96.00 90 GLY A CA 1
ATOM 615 C C . GLY A 1 90 ? -2.054 4.467 16.187 1.00 96.00 90 GLY A C 1
ATOM 616 O O . GLY A 1 90 ? -2.204 5.291 17.082 1.00 96.00 90 GLY A O 1
ATOM 617 N N . LYS A 1 91 ? -3.079 3.798 15.642 1.00 95.31 91 LYS A N 1
ATOM 618 C CA . LYS A 1 91 ? -4.484 4.016 16.028 1.00 95.31 91 LYS A CA 1
ATOM 619 C C . LYS A 1 91 ? -5.220 2.717 16.335 1.00 95.31 91 LYS A C 1
ATOM 621 O O . LYS A 1 91 ? -5.642 2.520 17.472 1.00 95.31 91 LYS A O 1
ATOM 626 N N . HIS A 1 92 ? -5.320 1.806 15.367 1.00 94.19 92 HIS A N 1
ATOM 627 C CA . HIS A 1 92 ? -6.115 0.577 15.478 1.00 94.19 92 HIS A CA 1
ATOM 628 C C . HIS A 1 92 ? -5.725 -0.285 16.686 1.00 94.19 92 HIS A C 1
ATOM 630 O O . HIS A 1 92 ? -6.578 -0.611 17.509 1.00 94.19 92 HIS A O 1
ATOM 636 N N . LEU A 1 93 ? -4.432 -0.599 16.838 1.00 95.00 93 LEU A N 1
ATOM 637 C CA . LEU A 1 93 ? -3.925 -1.419 17.948 1.00 95.00 93 LEU A CA 1
ATOM 638 C C . LEU A 1 93 ? -4.001 -0.720 19.310 1.00 95.00 93 LEU A C 1
ATOM 640 O O . LEU A 1 93 ? -4.093 -1.387 20.336 1.00 95.00 93 LEU A O 1
ATOM 644 N N . ARG A 1 94 ? -3.997 0.616 19.327 1.00 94.19 94 ARG A N 1
ATOM 645 C CA . ARG A 1 94 ? -4.177 1.428 20.546 1.00 94.19 94 ARG A CA 1
ATOM 646 C C . ARG A 1 94 ? -5.633 1.577 20.950 1.00 94.19 94 ARG A C 1
ATOM 648 O O . ARG A 1 94 ? -5.956 2.128 21.995 1.00 94.19 94 ARG A O 1
ATOM 655 N N . GLY A 1 95 ? -6.517 1.107 20.091 1.00 91.06 95 GLY A N 1
ATOM 656 C CA . GLY A 1 95 ? -7.930 1.237 20.270 1.00 91.06 95 GLY A CA 1
ATOM 657 C C . GLY A 1 95 ? -8.484 2.644 20.030 1.00 91.06 95 GLY A C 1
ATOM 658 O O . GLY A 1 95 ? -9.546 3.008 20.534 1.00 91.06 95 GLY A O 1
ATOM 659 N N . GLU A 1 96 ? -7.803 3.445 19.233 1.00 90.62 96 GLU A N 1
ATOM 660 C CA . GLU A 1 96 ? -8.279 4.777 18.882 1.00 90.62 96 GLU A CA 1
ATOM 661 C C . GLU A 1 96 ? -9.184 4.719 17.644 1.00 90.62 96 GLU A C 1
ATOM 663 O O . GLU A 1 96 ? -9.154 3.757 16.870 1.00 90.62 96 GLU A O 1
ATOM 668 N N . SER A 1 97 ? -10.008 5.750 17.453 1.00 90.19 97 SER A N 1
ATOM 669 C CA . SER A 1 97 ? -10.756 5.912 16.208 1.00 90.19 97 SER A CA 1
ATOM 670 C C . SER A 1 97 ? -9.798 6.200 15.050 1.00 90.19 97 SER A C 1
ATOM 672 O O . SER A 1 97 ? -8.800 6.913 15.195 1.00 90.19 97 SER A O 1
ATOM 674 N N . LEU A 1 98 ? -10.093 5.630 13.881 1.00 94.25 98 LEU A N 1
ATOM 675 C CA . LEU A 1 98 ? -9.293 5.861 12.682 1.00 94.25 98 LEU A CA 1
ATOM 676 C C . LEU A 1 98 ? -9.662 7.223 12.072 1.00 94.25 98 LEU A C 1
ATOM 678 O O . LEU A 1 98 ? -10.834 7.446 11.757 1.00 94.25 98 LEU A O 1
ATOM 682 N N . PRO A 1 99 ? -8.699 8.138 11.860 1.00 95.12 99 PRO A N 1
ATOM 683 C CA . PRO A 1 99 ? -8.983 9.415 11.218 1.00 95.12 99 PRO A CA 1
ATOM 684 C C . PRO A 1 99 ? -9.425 9.205 9.764 1.00 95.12 99 PRO A C 1
ATOM 686 O O . PRO A 1 99 ? -8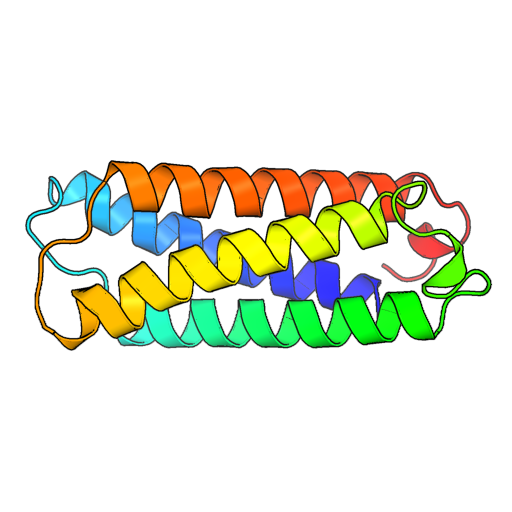.625 8.809 8.916 1.00 95.12 99 PRO A O 1
ATOM 689 N N . SER A 1 100 ? -10.689 9.505 9.455 1.00 95.75 100 SER A N 1
ATOM 690 C CA . SER A 1 100 ? -11.279 9.264 8.128 1.00 95.75 100 SER A CA 1
ATOM 691 C C . SER A 1 100 ? -10.501 9.915 6.981 1.00 95.75 100 SER A C 1
ATOM 693 O O . SER A 1 100 ? -10.345 9.302 5.930 1.00 95.75 100 SER A O 1
ATOM 695 N N . ALA A 1 101 ? -9.951 11.117 7.187 1.00 96.56 101 ALA A N 1
ATOM 696 C CA . ALA A 1 101 ? -9.113 11.778 6.186 1.00 96.56 101 ALA A CA 1
ATOM 697 C C . ALA A 1 101 ? -7.869 10.944 5.833 1.00 96.56 101 ALA A C 1
ATOM 699 O O . ALA A 1 101 ? -7.530 10.803 4.662 1.00 96.56 101 ALA A O 1
ATOM 700 N N . VAL A 1 102 ? -7.228 10.330 6.832 1.00 97.44 102 VAL A N 1
ATOM 701 C CA . VAL A 1 102 ? -6.046 9.486 6.619 1.00 97.44 102 VAL A CA 1
ATOM 702 C C . VAL A 1 102 ? -6.428 8.181 5.924 1.00 97.44 102 VAL A C 1
ATOM 704 O O . VAL A 1 102 ? -5.687 7.741 5.055 1.00 97.44 102 VAL A O 1
ATOM 707 N N . VAL A 1 103 ? -7.597 7.600 6.226 1.00 97.31 103 VAL A N 1
ATOM 708 C CA . VAL A 1 103 ? -8.123 6.424 5.502 1.00 97.31 103 VAL A CA 1
ATOM 709 C C . VAL A 1 103 ? -8.304 6.733 4.012 1.00 97.31 103 VAL A C 1
ATOM 711 O O . VAL A 1 103 ? -7.845 5.960 3.171 1.00 97.31 103 VAL A O 1
ATOM 714 N N . VAL A 1 104 ? -8.916 7.877 3.676 1.00 98.06 104 VAL A N 1
ATOM 715 C CA . VAL A 1 104 ? -9.111 8.303 2.277 1.00 98.06 104 VAL A CA 1
ATOM 716 C C . VAL A 1 104 ? -7.778 8.578 1.587 1.00 98.06 104 VAL A C 1
ATOM 718 O O . VAL A 1 104 ? -7.573 8.099 0.476 1.00 98.06 104 VAL A O 1
ATOM 721 N N . ILE A 1 105 ? -6.859 9.306 2.230 1.00 98.38 105 ILE A N 1
ATOM 722 C CA . ILE A 1 105 ? -5.540 9.610 1.653 1.00 98.38 105 ILE A CA 1
ATOM 723 C C . ILE A 1 105 ? -4.747 8.321 1.428 1.00 98.38 105 ILE A C 1
ATOM 725 O O . ILE A 1 105 ? -4.228 8.109 0.338 1.00 98.38 105 ILE A O 1
ATOM 729 N N . HIS A 1 106 ? -4.690 7.435 2.424 1.00 97.81 106 HIS A N 1
ATOM 730 C CA . HIS A 1 106 ? -4.013 6.146 2.318 1.00 97.81 106 HIS A CA 1
ATOM 731 C C . HIS A 1 106 ? -4.564 5.312 1.154 1.00 97.81 106 HIS A C 1
ATOM 733 O O . HIS A 1 106 ? -3.803 4.906 0.275 1.00 97.81 106 HIS A O 1
ATOM 739 N N . GLY A 1 107 ? -5.884 5.096 1.123 1.00 98.12 107 GLY A N 1
ATOM 740 C CA . GLY A 1 107 ? -6.533 4.308 0.076 1.00 98.12 107 GLY A CA 1
ATOM 741 C C . GLY A 1 107 ? -6.408 4.949 -1.308 1.00 98.12 107 GLY A C 1
ATOM 742 O O . GLY A 1 107 ? -6.119 4.258 -2.280 1.00 98.12 107 GLY A O 1
ATOM 743 N N . GLY A 1 108 ? -6.561 6.271 -1.399 1.00 98.56 108 GLY A N 1
ATOM 744 C CA . GLY A 1 108 ? -6.441 7.025 -2.646 1.00 98.56 108 GLY A CA 1
ATOM 745 C C . GLY A 1 108 ? -5.025 7.001 -3.222 1.00 98.56 108 GLY A C 1
ATOM 746 O O . GLY A 1 108 ? -4.853 6.732 -4.409 1.00 98.56 108 GLY A O 1
ATOM 747 N N . VAL A 1 109 ? -4.002 7.208 -2.386 1.00 98.75 109 VAL A N 1
ATOM 748 C CA . VAL A 1 109 ? -2.593 7.113 -2.804 1.00 98.75 109 VAL A CA 1
ATOM 749 C C . VAL A 1 109 ? -2.253 5.685 -3.236 1.00 98.75 109 VAL A C 1
ATOM 751 O O . VAL A 1 109 ? -1.609 5.509 -4.268 1.00 98.75 109 VAL A O 1
ATOM 754 N N . ALA A 1 110 ? -2.725 4.664 -2.509 1.00 98.69 110 ALA A N 1
ATOM 755 C CA . ALA A 1 110 ? -2.528 3.265 -2.892 1.00 98.69 110 ALA A CA 1
ATOM 756 C C . ALA A 1 110 ? -3.200 2.928 -4.235 1.00 98.69 110 ALA A C 1
ATOM 758 O O . ALA A 1 110 ? -2.589 2.276 -5.080 1.00 98.69 110 ALA A O 1
ATOM 759 N N . ALA A 1 111 ? -4.431 3.398 -4.458 1.00 98.62 111 ALA A N 1
ATOM 760 C CA . ALA A 1 111 ? -5.151 3.195 -5.713 1.00 98.62 111 ALA A CA 1
ATOM 761 C C . 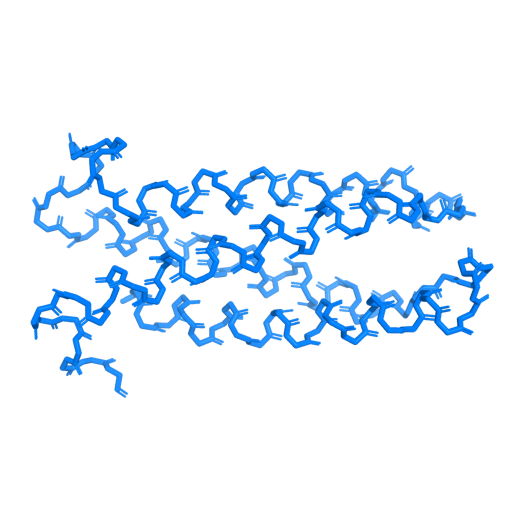ALA A 1 111 ? -4.449 3.888 -6.890 1.00 98.62 111 ALA A C 1
ATOM 763 O O . ALA A 1 111 ? -4.275 3.276 -7.943 1.00 98.62 111 ALA A O 1
ATOM 764 N N . LEU A 1 112 ? -3.982 5.128 -6.706 1.00 98.75 112 LEU A N 1
ATOM 765 C CA . LEU A 1 112 ? -3.201 5.840 -7.717 1.00 98.75 112 LEU A CA 1
ATOM 766 C C . LEU A 1 112 ? -1.898 5.098 -8.043 1.00 98.75 112 LEU A C 1
ATOM 768 O O . LEU A 1 112 ? -1.595 4.884 -9.214 1.00 98.75 112 LEU A O 1
ATOM 772 N N . ALA A 1 113 ? -1.156 4.660 -7.023 1.00 98.69 113 ALA A N 1
ATOM 773 C CA . ALA A 1 113 ? 0.067 3.881 -7.205 1.00 98.69 113 ALA A CA 1
ATOM 774 C C . ALA A 1 113 ? -0.193 2.590 -7.994 1.00 98.69 113 ALA A C 1
ATOM 776 O O . ALA A 1 113 ? 0.563 2.250 -8.904 1.00 98.69 113 ALA A O 1
ATOM 777 N N . PHE A 1 114 ? -1.298 1.906 -7.690 1.00 98.56 114 PHE A N 1
ATOM 778 C CA . PHE A 1 114 ? -1.703 0.699 -8.397 1.00 98.56 114 PHE A CA 1
ATOM 779 C C . PHE A 1 114 ? -2.045 0.973 -9.863 1.00 98.56 114 PHE A C 1
ATOM 781 O O . PHE A 1 114 ? -1.563 0.256 -10.734 1.00 98.56 114 PHE A O 1
ATOM 788 N N . VAL A 1 115 ? -2.782 2.046 -10.163 1.00 98.50 115 VAL A N 1
ATOM 789 C CA . VAL A 1 115 ? -3.058 2.454 -11.550 1.00 98.50 115 VAL A CA 1
ATOM 790 C C . VAL A 1 115 ? -1.763 2.746 -12.310 1.00 98.50 115 VAL A C 1
ATOM 792 O O . VAL A 1 115 ? -1.598 2.254 -13.423 1.00 98.50 115 VAL A O 1
ATOM 795 N N . LEU A 1 116 ? -0.811 3.477 -11.719 1.00 98.12 116 LEU A N 1
ATOM 796 C CA . LEU A 1 116 ? 0.482 3.743 -12.364 1.00 98.12 116 LEU A CA 1
ATOM 797 C C . LEU A 1 116 ? 1.276 2.458 -12.627 1.00 98.12 116 LEU A C 1
ATOM 799 O O . LEU A 1 116 ? 1.894 2.325 -13.685 1.00 98.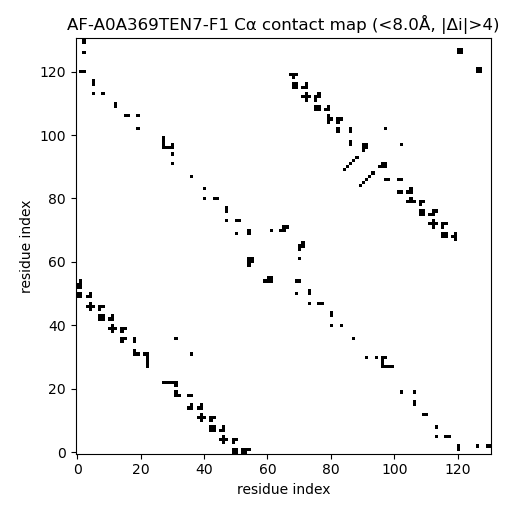12 116 LEU A O 1
ATOM 803 N N . LEU A 1 117 ? 1.230 1.495 -11.701 1.00 97.12 117 LEU A N 1
ATOM 804 C CA . LEU A 1 117 ? 1.838 0.183 -11.902 1.00 97.12 117 LEU A CA 1
ATOM 805 C C . LEU A 1 117 ? 1.179 -0.572 -13.067 1.00 97.12 117 LEU A C 1
ATOM 807 O O . LEU A 1 117 ? 1.893 -1.127 -13.899 1.00 97.12 117 LEU A O 1
ATOM 811 N N . LEU A 1 118 ? -0.154 -0.567 -13.168 1.00 96.44 118 LEU A N 1
ATOM 812 C CA . LEU A 1 118 ? -0.865 -1.177 -14.298 1.00 96.44 118 LEU A CA 1
ATOM 813 C C . LEU A 1 118 ? -0.472 -0.507 -15.619 1.00 96.44 118 LEU A C 1
ATOM 815 O O .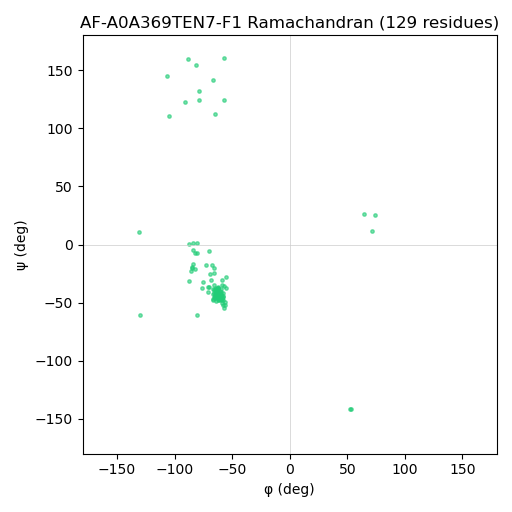 LEU A 1 118 ? -0.134 -1.202 -16.574 1.00 96.44 118 LEU A O 1
ATOM 819 N N . VAL A 1 119 ? -0.437 0.829 -15.666 1.00 96.19 119 VAL A N 1
ATOM 820 C CA . VAL A 1 119 ? -0.001 1.570 -16.859 1.00 96.19 119 VAL A CA 1
ATOM 821 C C . VAL A 1 119 ? 1.417 1.162 -17.251 1.00 96.19 119 VAL A C 1
ATOM 823 O O . VAL A 1 119 ? 1.651 0.874 -18.421 1.00 96.19 119 VAL A O 1
ATOM 826 N N . PHE A 1 120 ? 2.348 1.059 -16.301 1.00 94.25 120 PHE A N 1
ATOM 827 C CA . PHE A 1 120 ? 3.715 0.612 -16.582 1.00 94.25 120 PHE A CA 1
ATOM 828 C C . PHE A 1 120 ? 3.758 -0.799 -17.188 1.00 94.25 120 PHE A C 1
ATOM 830 O O . PHE A 1 120 ? 4.422 -1.022 -18.202 1.00 94.25 120 PHE A O 1
ATOM 837 N N . VAL A 1 121 ? 3.037 -1.744 -16.580 1.00 92.75 121 VAL A N 1
ATOM 838 C CA . VAL A 1 121 ? 3.006 -3.152 -17.000 1.00 92.75 121 VAL A CA 1
ATOM 839 C C . VAL A 1 121 ? 2.392 -3.301 -18.390 1.00 92.75 121 VAL A C 1
ATOM 841 O O . VAL A 1 121 ? 2.957 -3.988 -19.232 1.00 92.75 121 VAL A O 1
ATOM 844 N N . PHE A 1 122 ? 1.278 -2.629 -18.670 1.00 90.62 122 PHE A N 1
ATOM 845 C CA . PHE A 1 122 ? 0.581 -2.776 -19.950 1.00 90.62 122 PHE A CA 1
ATOM 846 C C . PHE A 1 122 ? 1.127 -1.881 -21.069 1.00 90.62 122 PHE A C 1
ATOM 848 O O . PHE A 1 122 ? 0.926 -2.193 -22.238 1.00 90.62 122 PHE A O 1
ATOM 855 N N . SER A 1 123 ? 1.862 -0.812 -20.747 1.00 88.19 123 SER A N 1
ATOM 856 C CA . SER A 1 123 ? 2.545 0.019 -21.757 1.00 88.19 123 SER A CA 1
ATOM 857 C C . SER A 1 123 ? 3.893 -0.557 -22.198 1.00 88.19 123 SER A C 1
ATOM 859 O O . SER A 1 123 ? 4.510 -0.034 -23.123 1.00 88.19 123 SER A O 1
ATOM 861 N N . THR A 1 124 ? 4.366 -1.624 -21.547 1.00 77.25 124 THR A N 1
ATOM 862 C CA . THR A 1 124 ? 5.645 -2.265 -21.863 1.00 77.25 124 THR A CA 1
ATOM 863 C C . THR A 1 124 ? 5.389 -3.579 -22.617 1.00 77.25 124 THR A C 1
ATOM 865 O O . THR A 1 124 ? 4.926 -4.539 -21.998 1.00 77.25 124 THR A O 1
ATOM 868 N N . PRO A 1 125 ? 5.723 -3.688 -23.923 1.00 60.47 125 PRO A N 1
ATOM 869 C CA . PRO A 1 125 ? 5.358 -4.837 -24.768 1.00 60.47 125 PRO A CA 1
ATOM 870 C C . PRO A 1 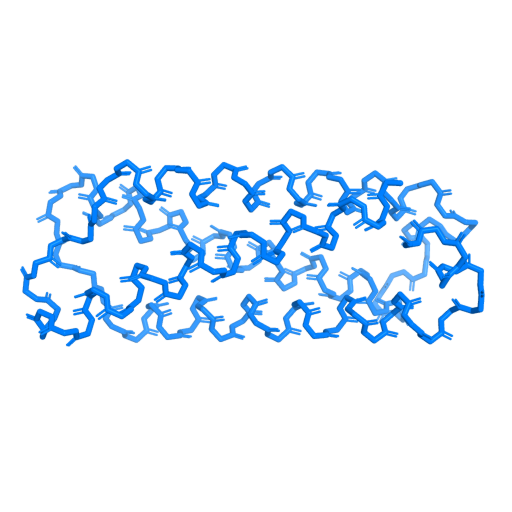125 ? 5.806 -6.209 -24.238 1.00 60.47 125 PRO A C 1
ATOM 872 O O . PRO A 1 125 ? 5.154 -7.214 -24.494 1.00 60.47 125 PRO A O 1
ATOM 875 N N . ALA A 1 126 ? 6.900 -6.259 -23.470 1.00 57.47 126 ALA A N 1
ATOM 876 C CA . ALA A 1 126 ? 7.428 -7.492 -22.882 1.00 57.47 126 ALA A CA 1
ATOM 877 C C . ALA A 1 126 ? 6.723 -7.922 -21.578 1.00 57.47 126 ALA A C 1
ATOM 879 O O . ALA A 1 126 ? 6.792 -9.088 -21.201 1.00 57.47 126 ALA A O 1
ATOM 880 N N . ALA A 1 127 ? 6.054 -7.005 -20.873 1.00 52.94 127 ALA A N 1
ATOM 881 C CA . ALA A 1 127 ? 5.416 -7.291 -19.587 1.00 52.94 127 ALA A CA 1
ATOM 882 C C . ALA A 1 127 ? 3.995 -7.866 -19.740 1.00 52.94 127 ALA A C 1
ATOM 884 O O . ALA A 1 127 ? 3.544 -8.601 -18.862 1.00 52.94 127 ALA A O 1
ATOM 885 N N . ALA A 1 128 ? 3.336 -7.625 -20.879 1.00 51.03 128 ALA A N 1
ATOM 886 C CA . ALA A 1 128 ? 2.053 -8.240 -21.230 1.00 51.03 128 ALA A CA 1
ATOM 887 C C . ALA A 1 128 ? 2.145 -9.759 -21.491 1.00 51.03 128 ALA A C 1
ATOM 889 O O . ALA A 1 128 ? 1.132 -10.443 -21.441 1.00 51.03 128 ALA A O 1
ATOM 890 N N . ALA A 1 129 ? 3.345 -10.297 -21.740 1.00 49.84 129 ALA A N 1
ATOM 891 C CA . ALA A 1 129 ? 3.560 -11.713 -22.053 1.00 49.84 129 ALA A CA 1
ATOM 892 C C . ALA A 1 129 ? 3.660 -12.636 -20.816 1.00 49.84 129 ALA A C 1
ATOM 894 O O . ALA A 1 129 ? 3.928 -13.826 -20.969 1.00 49.84 129 ALA A O 1
ATOM 895 N N . ILE A 1 130 ? 3.519 -12.096 -19.597 1.00 51.00 130 ILE A N 1
ATOM 896 C CA . ILE A 1 130 ? 3.781 -12.811 -18.328 1.00 51.00 130 ILE A CA 1
ATOM 897 C C . ILE A 1 130 ? 2.623 -12.662 -17.316 1.00 51.00 130 ILE A C 1
ATOM 899 O O . ILE A 1 130 ? 2.782 -12.990 -16.137 1.00 51.00 130 ILE A O 1
ATOM 903 N N . LEU A 1 131 ? 1.477 -12.135 -17.753 1.00 49.75 131 LEU A N 1
ATOM 904 C CA . LEU A 1 131 ? 0.191 -12.287 -17.062 1.00 49.75 131 LEU A CA 1
ATOM 905 C C . LEU A 1 131 ? -0.569 -13.439 -17.718 1.00 49.75 131 LEU A C 1
ATOM 907 O O . LEU A 1 131 ? -1.162 -14.230 -16.956 1.00 49.75 131 LEU A O 1
#

Organism: NCBI:txid2661937

Secondary structure (DSSP, 8-state):
-HHHHHHHHHHHHHHHHHHHHHHHHTTT-SPPPHHHHHHHHHHHHHHHHHHHHHHHTSTTTTTTGGGSHHHHHHHHHHHHHHHHHHHIIIIITTTPPP-HHHHHHHHHHHHHHHHHHHHHHHHSTTTGGG-

Solvent-accessible surface area (backbone atoms only — not comparable to full-atom values): 6741 Å² total; per-residue (Å²): 86,46,52,58,15,53,56,34,38,52,54,16,48,53,40,48,48,53,43,51,52,47,22,60,73,50,71,43,74,49,82,51,61,64,68,55,50,49,52,21,52,52,35,38,52,51,17,50,54,29,38,52,52,27,39,60,73,36,98,61,36,70,79,53,44,81,80,31,46,54,50,46,17,49,52,34,40,51,55,18,49,51,44,48,46,42,45,41,69,70,16,51,75,71,68,43,71,61,59,64,68,56,54,51,49,24,53,50,39,35,51,52,17,49,50,38,37,50,51,42,40,69,73,33,83,77,52,63,78,66,114

Sequence (131 aa):
MLGWSVVIFAVAALGGLALAVMHFRSGGKERPSTGLAVVHGLAAALAVVLLIAGIANSAAGFSAGLSSLAVVALVLFVVAALGGAYLFLGKHLRGESLPSAVVVIHGGVAALAFVLLLVFVFSTPAAAAIL

pLDDT: mean 92.99, std 10.58, range [49.75, 98.81]

Mean predicted aligned error: 3.92 Å